Protein AF-A0A5P2XMC7-F1 (afdb_monomer_lite)

Sequence (134 aa):
MTFEAAVASVPTDKLPGGTLHSLASHSMGRAMGIDTLHKARQARNWIAHEGASIGAIWSVDRDRTLQQAVELRTAVTDLALGDNIISQWCYGLAQPHDPPPTDWINGYPDAVDTWVFGHLRGLLPKQAPSSANS

pLDDT: mean 76.87, std 17.77, range [36.72, 97.06]

Foldseek 3Di:
DDPVVVLVPDPPVRPCCVVVVVCCPPPNNPDPVVVLLVLLVVLVVCCVPPLPVQDDPVDGDPVSVQVSVVSNLVSQLSNQLNVLSVVQVVCCVVPVPDDPPVVCSVCRSVVSSCVPCVVPVVPHDDDDPDPPDD

Secondary structure (DSSP, 8-state):
--HHHHHTTS-TTTSTHHHHHHHHHSGGGTT--HHHHHHHHHHHHHHHHTTT----GGG--HHHHHHHHHHHHHHHHHHHHHHHHHHHHHHHHH-TTSPP-HHHHHHHHHHHHHHHHGGGTTTSPPPPP-----

Organism: Streptomyces spectabilis (NCBI:txid68270)

Radius of gyration: 20.41 Å; chains: 1; bounding box: 57×29×50 Å

Structure (mmCIF, N/CA/C/O backbone):
data_AF-A0A5P2XMC7-F1
#
_entry.id   AF-A0A5P2XMC7-F1
#
loop_
_atom_site.group_PDB
_atom_site.id
_atom_site.type_symbol
_atom_site.label_atom_id
_atom_site.label_alt_id
_atom_site.label_comp_id
_atom_site.label_asym_id
_atom_site.label_entity_id
_atom_site.label_seq_id
_atom_site.pdbx_PDB_ins_code
_atom_site.Cartn_x
_atom_site.Cartn_y
_atom_site.Cartn_z
_atom_site.occupancy
_atom_site.B_iso_or_equiv
_atom_site.auth_seq_id
_atom_site.auth_comp_id
_atom_site.auth_asym_id
_atom_site.auth_atom_id
_atom_site.pdbx_PDB_model_num
ATOM 1 N N . MET A 1 1 ? 36.560 17.398 4.946 1.00 48.22 1 MET A N 1
ATOM 2 C CA . MET A 1 1 ? 36.345 16.789 3.616 1.00 48.22 1 MET A CA 1
ATOM 3 C C . MET A 1 1 ? 34.866 16.921 3.303 1.00 48.22 1 MET A C 1
ATOM 5 O O . MET A 1 1 ? 34.067 16.519 4.138 1.00 48.22 1 MET A O 1
ATOM 9 N N . THR A 1 2 ? 34.495 17.587 2.213 1.00 58.97 2 THR A N 1
ATOM 10 C CA . THR A 1 2 ? 33.087 17.770 1.822 1.00 58.97 2 THR A CA 1
ATOM 11 C C . THR A 1 2 ? 32.595 16.545 1.048 1.00 58.97 2 THR A C 1
ATOM 13 O O . THR A 1 2 ? 33.402 15.836 0.450 1.00 58.97 2 THR A O 1
ATOM 16 N N . PHE A 1 3 ? 31.284 16.287 1.061 1.00 48.69 3 PHE A N 1
ATOM 17 C CA . PHE A 1 3 ? 30.658 15.181 0.319 1.00 48.69 3 PHE A CA 1
ATOM 18 C C . PHE A 1 3 ? 31.044 15.198 -1.172 1.00 48.69 3 PHE A C 1
ATOM 20 O O . PHE A 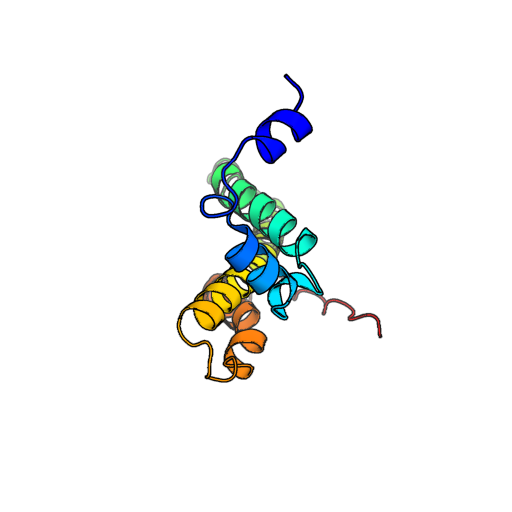1 3 ? 31.472 14.186 -1.714 1.00 48.69 3 PHE A O 1
ATOM 27 N N . GLU A 1 4 ? 31.036 16.384 -1.780 1.00 59.62 4 GLU A N 1
ATOM 28 C CA . GLU A 1 4 ? 31.506 16.650 -3.149 1.00 59.62 4 GLU A CA 1
ATOM 29 C C . GLU A 1 4 ? 32.944 16.155 -3.398 1.00 59.62 4 GLU A C 1
ATOM 31 O O . GLU A 1 4 ? 33.221 15.465 -4.377 1.00 59.62 4 GLU A O 1
ATOM 36 N N . ALA A 1 5 ? 33.866 16.432 -2.469 1.00 56.62 5 ALA A N 1
ATOM 37 C CA . ALA A 1 5 ? 35.263 16.010 -2.583 1.00 56.62 5 ALA A CA 1
ATOM 38 C C . ALA A 1 5 ? 35.453 14.496 -2.376 1.00 56.62 5 ALA A C 1
ATOM 40 O O . ALA A 1 5 ? 36.431 13.928 -2.860 1.00 56.62 5 ALA A O 1
ATOM 41 N N . ALA A 1 6 ? 34.534 13.844 -1.656 1.00 56.09 6 ALA A N 1
ATOM 42 C CA . ALA A 1 6 ? 34.529 12.396 -1.465 1.00 56.09 6 ALA A CA 1
ATOM 43 C C . ALA A 1 6 ? 33.949 11.648 -2.677 1.00 56.09 6 ALA A C 1
ATOM 45 O O . ALA A 1 6 ? 34.376 10.536 -2.954 1.00 56.09 6 ALA A O 1
ATOM 46 N N . VAL A 1 7 ? 33.018 12.256 -3.419 1.00 58.88 7 VAL A N 1
ATOM 47 C CA . VAL A 1 7 ? 32.478 11.696 -4.669 1.00 58.88 7 VAL A CA 1
ATOM 48 C C . VAL A 1 7 ? 33.487 11.838 -5.812 1.00 58.88 7 VAL A C 1
ATOM 50 O O . VAL A 1 7 ? 33.692 10.894 -6.571 1.00 58.88 7 VAL A O 1
ATOM 53 N N . ALA A 1 8 ? 34.173 12.981 -5.899 1.00 63.19 8 ALA A N 1
ATOM 54 C CA . ALA A 1 8 ? 35.165 13.252 -6.941 1.00 63.19 8 ALA A CA 1
ATOM 55 C C . ALA A 1 8 ? 36.437 12.383 -6.851 1.00 63.19 8 ALA A C 1
ATOM 57 O O . ALA A 1 8 ? 37.177 12.281 -7.827 1.00 63.19 8 ALA A O 1
ATOM 58 N N . SER A 1 9 ? 36.710 11.767 -5.696 1.00 62.88 9 SER A N 1
ATOM 59 C CA . SER A 1 9 ? 37.887 10.915 -5.482 1.00 62.88 9 SER A CA 1
ATOM 60 C C . SER A 1 9 ? 37.642 9.431 -5.770 1.00 62.88 9 SER A C 1
ATOM 62 O O . SER A 1 9 ? 38.585 8.638 -5.713 1.00 62.88 9 SER A O 1
ATOM 64 N N . VAL A 1 10 ? 36.403 9.035 -6.085 1.00 52.44 10 VAL A N 1
ATOM 65 C CA . VAL A 1 10 ? 36.082 7.646 -6.426 1.00 52.44 10 VAL A CA 1
ATOM 66 C C . VAL A 1 10 ? 36.415 7.398 -7.904 1.00 52.44 10 VAL A C 1
ATOM 68 O O . VAL A 1 10 ? 35.932 8.135 -8.766 1.00 52.44 10 VAL A O 1
ATOM 71 N N . PRO A 1 11 ? 37.216 6.363 -8.223 1.00 57.53 11 PRO A N 1
ATOM 72 C CA . PRO A 1 11 ? 37.523 5.981 -9.599 1.00 57.53 11 PRO A CA 1
ATOM 73 C C . PRO A 1 11 ? 36.248 5.800 -10.432 1.00 57.53 11 P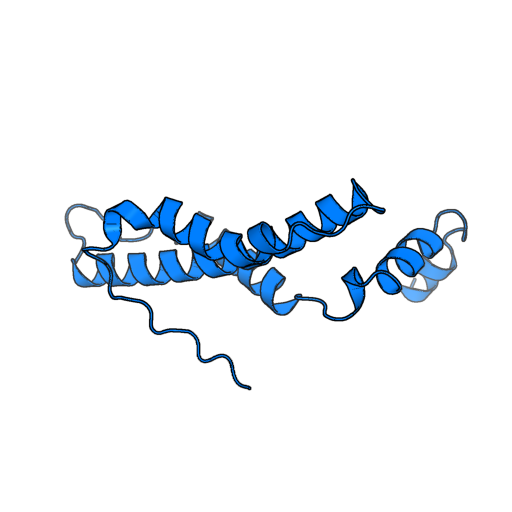RO A C 1
ATOM 75 O O . PRO A 1 11 ? 35.281 5.198 -9.967 1.00 57.53 11 PRO A O 1
ATOM 78 N N . THR A 1 12 ? 36.216 6.333 -11.654 1.00 55.75 12 THR A N 1
ATOM 79 C CA . THR A 1 12 ? 35.004 6.387 -12.495 1.00 55.75 12 THR A CA 1
ATOM 80 C C . THR A 1 12 ? 34.463 5.004 -12.879 1.00 55.75 12 THR A C 1
ATOM 82 O O . THR A 1 12 ? 33.272 4.865 -13.136 1.00 55.75 12 THR A O 1
ATOM 85 N N . ASP A 1 13 ? 35.315 3.978 -12.850 1.00 57.72 13 ASP A N 1
ATOM 86 C CA . ASP A 1 13 ? 34.996 2.552 -13.008 1.00 57.72 13 ASP A CA 1
ATOM 87 C C . ASP A 1 13 ? 34.359 1.919 -11.755 1.00 57.72 13 ASP A C 1
ATOM 89 O O . ASP A 1 13 ? 33.730 0.866 -11.840 1.00 57.72 13 ASP A O 1
ATOM 93 N N . LYS A 1 14 ? 34.501 2.566 -10.591 1.00 53.06 14 LYS A N 1
ATOM 94 C CA . LYS A 1 14 ? 33.858 2.197 -9.318 1.00 53.06 14 LYS A CA 1
ATOM 95 C C . LYS A 1 14 ? 32.696 3.100 -8.942 1.00 53.06 14 LYS A C 1
ATOM 97 O O . LYS A 1 14 ? 31.902 2.752 -8.067 1.00 53.06 14 LYS A O 1
ATOM 102 N N . LEU A 1 15 ? 32.589 4.255 -9.588 1.00 54.00 15 LEU A N 1
ATOM 103 C CA . LEU A 1 15 ? 31.373 5.036 -9.556 1.00 54.00 15 LEU A CA 1
ATOM 104 C C . LEU A 1 15 ? 30.311 4.238 -10.312 1.00 54.00 15 LEU A C 1
ATOM 106 O O . LEU A 1 15 ? 30.555 3.811 -11.441 1.00 54.00 15 LEU A O 1
ATOM 110 N N . PRO A 1 16 ? 29.105 4.068 -9.757 1.00 52.50 16 PRO A N 1
ATOM 111 C CA . PRO A 1 16 ? 28.004 3.438 -10.466 1.00 52.50 16 PRO A CA 1
ATOM 112 C C . PRO A 1 16 ? 27.507 4.340 -11.605 1.00 52.50 16 PRO A C 1
ATOM 114 O O . PRO A 1 16 ? 26.333 4.310 -11.908 1.00 52.50 16 PRO A O 1
ATOM 117 N N . GLY A 1 17 ? 28.348 5.169 -12.235 1.00 55.50 17 GLY A N 1
ATOM 118 C CA . GLY A 1 17 ? 27.977 6.155 -13.242 1.00 55.50 17 GLY A CA 1
ATOM 119 C C . GLY A 1 17 ? 27.245 5.523 -14.418 1.00 55.50 17 GLY A C 1
ATOM 120 O O . GLY A 1 17 ? 26.212 6.039 -14.817 1.00 55.50 17 GLY A O 1
ATOM 121 N N . GLY A 1 18 ? 27.686 4.355 -14.898 1.00 55.56 18 GLY A N 1
ATOM 122 C CA . GLY A 1 18 ? 26.950 3.591 -15.913 1.00 55.56 18 GLY A CA 1
ATOM 123 C C . GLY A 1 18 ? 25.581 3.113 -15.418 1.00 55.56 18 GLY A C 1
ATOM 124 O O . GLY A 1 18 ? 24.583 3.279 -16.109 1.00 55.56 18 GLY A O 1
ATOM 125 N N . THR A 1 19 ? 25.504 2.604 -14.188 1.00 54.06 19 THR A N 1
ATOM 126 C CA . THR A 1 19 ? 24.265 2.115 -13.560 1.00 54.06 19 THR A CA 1
ATOM 127 C C . THR A 1 19 ? 23.302 3.246 -13.198 1.00 54.06 19 THR A C 1
ATOM 129 O O . THR A 1 19 ? 22.107 3.110 -13.398 1.00 54.06 19 THR A O 1
ATOM 132 N N . LEU A 1 20 ? 23.802 4.381 -12.715 1.00 51.28 20 LEU A N 1
ATOM 133 C CA . LEU A 1 20 ? 23.060 5.594 -12.384 1.00 51.28 20 LEU A CA 1
ATOM 134 C C . LEU A 1 20 ? 22.574 6.278 -13.651 1.00 51.28 20 LEU A C 1
ATOM 136 O O . LEU A 1 20 ? 21.425 6.696 -13.705 1.00 51.28 20 LEU A O 1
ATOM 140 N N . HIS A 1 21 ? 23.409 6.351 -14.689 1.00 51.31 21 HIS A N 1
ATOM 141 C CA . HIS A 1 21 ? 23.000 6.896 -15.974 1.00 51.31 21 HIS A CA 1
ATOM 142 C C . HIS A 1 21 ? 21.989 5.969 -16.655 1.00 51.31 21 HIS A C 1
ATOM 144 O O . HIS A 1 21 ? 21.032 6.474 -17.237 1.00 51.31 21 HIS A O 1
ATOM 150 N N . SER A 1 22 ? 22.131 4.646 -16.511 1.00 53.06 22 SER A N 1
ATOM 151 C CA . SER A 1 22 ? 21.146 3.642 -16.933 1.00 53.06 22 SER A CA 1
ATOM 152 C C . SER A 1 22 ? 19.845 3.745 -16.136 1.00 53.06 22 SER A C 1
ATOM 154 O O . SER A 1 22 ? 18.787 3.727 -16.741 1.00 53.06 22 SER A O 1
ATOM 156 N N . LEU A 1 23 ? 19.889 3.923 -14.812 1.00 51.53 23 LEU A N 1
ATOM 157 C CA . LEU A 1 23 ? 18.717 4.113 -13.941 1.00 51.53 23 LEU A CA 1
ATOM 158 C C . LEU A 1 23 ? 17.994 5.438 -14.224 1.00 51.53 23 LEU A C 1
ATOM 160 O O . LEU A 1 23 ? 16.766 5.476 -14.239 1.00 51.53 23 LEU A O 1
ATOM 164 N N . ALA A 1 24 ? 18.747 6.510 -14.482 1.00 48.00 24 ALA A N 1
ATOM 165 C CA . ALA A 1 24 ? 18.221 7.835 -14.807 1.00 48.00 24 ALA A CA 1
ATOM 166 C C . ALA A 1 24 ? 17.650 7.917 -16.233 1.00 48.00 24 ALA A C 1
ATOM 168 O O . ALA A 1 24 ? 16.732 8.696 -16.486 1.00 48.00 24 ALA A O 1
ATOM 169 N N . SER A 1 25 ? 18.182 7.125 -17.171 1.00 48.50 25 SER A N 1
ATOM 170 C CA . SER A 1 25 ? 17.660 7.027 -18.542 1.00 48.50 25 SER A CA 1
ATOM 171 C C . SER A 1 25 ? 16.536 5.995 -18.679 1.00 48.50 25 SER A C 1
ATOM 173 O O . SER A 1 25 ? 15.662 6.168 -19.537 1.00 48.50 25 SER A O 1
ATOM 175 N N . HIS A 1 26 ? 16.480 4.997 -17.789 1.00 52.62 26 HIS A N 1
ATOM 176 C CA . HIS A 1 26 ? 15.325 4.121 -17.629 1.00 52.62 26 HIS A CA 1
ATOM 177 C C . HIS A 1 26 ? 14.087 4.954 -17.272 1.00 52.62 26 HIS A C 1
ATOM 179 O O . HIS A 1 26 ? 14.147 5.915 -16.503 1.00 52.62 26 HIS A O 1
ATOM 185 N N . SER A 1 27 ? 12.921 4.540 -17.767 1.00 50.81 27 SER A N 1
ATOM 186 C CA . SER A 1 27 ? 11.604 5.045 -17.332 1.00 50.81 27 SER A CA 1
ATOM 187 C C . SER A 1 27 ? 11.423 5.068 -15.801 1.00 50.81 27 SER A C 1
ATOM 189 O O . SER A 1 27 ? 10.598 5.821 -15.292 1.00 50.81 27 SER A O 1
ATOM 191 N N . MET A 1 28 ? 12.253 4.302 -15.087 1.00 52.03 28 MET A N 1
ATOM 192 C CA . MET A 1 28 ? 12.393 4.194 -13.634 1.00 52.03 28 MET A CA 1
ATOM 193 C C . MET A 1 28 ? 12.682 5.535 -12.925 1.00 52.03 28 MET A C 1
ATOM 195 O O . MET A 1 28 ? 12.260 5.713 -11.786 1.00 52.03 28 MET A O 1
ATOM 199 N N . GLY A 1 29 ? 13.346 6.496 -13.589 1.00 44.78 29 GLY A N 1
ATOM 200 C CA . GLY A 1 29 ? 13.681 7.809 -13.014 1.00 44.78 29 GLY A CA 1
ATOM 201 C C . GLY A 1 29 ? 12.705 8.956 -13.322 1.00 44.78 29 GLY A C 1
ATOM 202 O O . GLY A 1 29 ? 12.787 10.006 -12.692 1.00 44.78 29 GLY A O 1
ATOM 203 N N . ARG A 1 30 ? 11.782 8.803 -14.285 1.00 48.59 30 ARG A N 1
ATOM 204 C CA . ARG A 1 30 ? 11.048 9.953 -14.867 1.00 48.59 30 ARG A CA 1
ATOM 205 C C . ARG A 1 30 ? 9.749 10.352 -14.157 1.00 48.59 30 ARG A C 1
ATOM 207 O O . ARG A 1 30 ? 9.262 11.453 -14.380 1.00 48.59 30 ARG A O 1
ATOM 214 N N . ALA A 1 31 ? 9.235 9.512 -13.267 1.00 51.28 31 ALA A N 1
ATOM 215 C CA . ALA A 1 31 ? 8.185 9.865 -12.314 1.00 51.28 31 ALA A CA 1
ATOM 216 C C . ALA A 1 31 ? 8.456 9.083 -11.031 1.00 51.28 31 ALA A C 1
ATOM 218 O O . ALA A 1 31 ? 7.853 8.051 -10.752 1.00 51.28 31 ALA A O 1
ATOM 219 N N . MET A 1 32 ? 9.480 9.521 -10.306 1.00 57.06 32 MET A N 1
ATOM 220 C CA . MET A 1 32 ? 9.876 8.923 -9.042 1.00 57.06 32 MET A CA 1
ATOM 221 C C . MET A 1 32 ? 8.670 8.993 -8.099 1.00 57.06 32 MET A C 1
ATOM 223 O O . MET A 1 32 ? 8.343 10.060 -7.586 1.00 57.06 32 MET A O 1
ATOM 227 N N . GLY A 1 33 ? 8.000 7.861 -7.871 1.00 70.62 33 GLY A N 1
ATOM 228 C CA . GLY A 1 33 ? 6.945 7.707 -6.868 1.00 70.62 33 GLY A CA 1
ATOM 229 C C . GLY A 1 33 ? 7.502 7.810 -5.447 1.00 70.62 33 GLY A C 1
ATOM 230 O O . GLY A 1 33 ? 7.159 7.005 -4.593 1.00 70.62 33 GLY A O 1
ATOM 231 N N . ILE A 1 34 ? 8.402 8.762 -5.190 1.00 80.50 34 ILE A N 1
ATOM 232 C CA . ILE A 1 34 ? 9.095 8.960 -3.920 1.00 80.50 34 ILE A CA 1
ATOM 233 C C . ILE A 1 34 ? 8.109 9.276 -2.814 1.00 80.50 34 ILE A C 1
ATOM 235 O O . ILE A 1 34 ? 8.245 8.722 -1.729 1.00 80.50 34 ILE A O 1
ATOM 239 N N . ASP A 1 35 ? 7.066 10.047 -3.106 1.00 87.38 35 ASP A N 1
ATOM 240 C CA . ASP A 1 35 ? 5.979 10.272 -2.156 1.00 87.38 35 ASP A CA 1
ATOM 241 C C . ASP A 1 35 ? 5.235 8.969 -1.838 1.00 87.38 35 ASP A C 1
ATOM 243 O O . ASP A 1 35 ? 4.892 8.715 -0.686 1.00 87.38 35 ASP A O 1
ATOM 247 N N . THR A 1 36 ? 5.041 8.098 -2.834 1.00 89.50 36 THR A N 1
ATOM 248 C CA . THR A 1 36 ? 4.404 6.783 -2.636 1.00 89.50 36 THR A CA 1
ATOM 249 C C . THR A 1 36 ? 5.300 5.861 -1.810 1.00 89.50 36 THR A C 1
ATOM 251 O O . THR A 1 36 ? 4.832 5.232 -0.869 1.00 89.50 36 THR A O 1
ATOM 254 N N . LEU A 1 37 ? 6.606 5.832 -2.082 1.00 90.19 37 LEU A N 1
ATOM 255 C CA . LEU A 1 37 ? 7.576 5.058 -1.304 1.00 90.19 37 LEU A CA 1
ATOM 256 C C . LEU A 1 37 ? 7.740 5.599 0.123 1.00 90.19 37 LEU A C 1
ATOM 258 O O . LEU A 1 37 ? 7.907 4.825 1.065 1.00 90.19 37 LEU A O 1
ATOM 262 N N . HIS A 1 38 ? 7.661 6.918 0.308 1.00 91.00 38 HIS A N 1
ATOM 263 C CA . HIS A 1 38 ? 7.667 7.542 1.625 1.00 91.00 38 HIS A CA 1
ATOM 264 C C . HIS A 1 38 ? 6.433 7.134 2.434 1.00 91.00 38 HIS A C 1
ATOM 266 O O . HIS A 1 38 ? 6.578 6.681 3.572 1.00 91.00 38 HIS A O 1
ATOM 272 N N . LYS A 1 39 ? 5.240 7.217 1.830 1.00 93.31 39 LYS A N 1
ATOM 273 C CA . LYS A 1 39 ? 3.989 6.744 2.435 1.00 93.31 39 LYS A CA 1
ATOM 274 C C . LYS A 1 39 ? 4.042 5.254 2.749 1.00 93.31 39 LYS A C 1
ATOM 276 O O . LYS A 1 39 ? 3.745 4.872 3.872 1.00 93.31 39 LYS A O 1
ATOM 281 N N . ALA A 1 40 ? 4.532 4.422 1.832 1.00 95.75 40 ALA A N 1
ATOM 282 C CA . ALA A 1 40 ? 4.709 2.990 2.064 1.00 95.75 40 ALA A CA 1
ATOM 283 C C . ALA A 1 40 ? 5.647 2.702 3.248 1.00 95.75 40 ALA A C 1
ATOM 285 O O . ALA A 1 40 ? 5.375 1.827 4.072 1.00 95.75 40 ALA A O 1
ATOM 286 N N . ARG A 1 41 ? 6.734 3.474 3.393 1.00 95.25 41 ARG A N 1
ATOM 287 C CA . ARG A 1 41 ? 7.632 3.383 4.553 1.00 95.25 41 ARG A CA 1
ATOM 288 C C . ARG A 1 41 ? 6.917 3.753 5.853 1.00 95.25 41 ARG A C 1
ATOM 290 O O . ARG A 1 41 ? 7.075 3.046 6.847 1.00 95.25 41 ARG A O 1
ATOM 297 N N . GLN A 1 42 ? 6.163 4.853 5.858 1.00 96.94 42 GLN A N 1
ATOM 298 C CA . GLN A 1 42 ? 5.372 5.276 7.018 1.00 96.94 42 GLN A CA 1
ATOM 299 C C . GLN A 1 42 ? 4.323 4.221 7.379 1.00 96.94 42 GLN A C 1
ATOM 301 O O . GLN A 1 42 ? 4.253 3.811 8.533 1.00 96.94 42 GLN A O 1
ATOM 306 N N . ALA A 1 43 ? 3.600 3.710 6.386 1.00 97.06 43 ALA A N 1
ATOM 307 C CA . ALA A 1 43 ? 2.605 2.664 6.539 1.00 97.06 43 ALA A CA 1
ATOM 308 C C . ALA A 1 43 ? 3.196 1.376 7.120 1.00 97.06 43 ALA A C 1
ATOM 310 O O . ALA A 1 43 ? 2.652 0.839 8.079 1.00 97.06 43 ALA A O 1
ATOM 311 N N . ARG A 1 44 ? 4.347 0.905 6.619 1.00 96.00 44 ARG A N 1
ATOM 312 C CA . ARG A 1 44 ? 5.047 -0.259 7.188 1.00 96.00 44 ARG A CA 1
ATOM 313 C C . ARG A 1 44 ? 5.377 -0.053 8.666 1.00 96.00 44 ARG A C 1
ATOM 315 O O . ARG A 1 44 ? 5.144 -0.951 9.472 1.00 96.00 44 ARG A O 1
ATOM 322 N N . ASN A 1 45 ? 5.937 1.106 9.015 1.00 95.44 45 ASN A N 1
ATOM 323 C CA . ASN A 1 45 ? 6.302 1.415 10.399 1.00 95.44 45 ASN A CA 1
ATOM 324 C C . ASN A 1 45 ? 5.062 1.468 11.296 1.00 95.44 45 ASN A C 1
ATOM 326 O O . ASN A 1 45 ? 5.072 0.900 12.385 1.00 95.44 45 ASN A O 1
ATOM 330 N N . TRP A 1 46 ? 3.991 2.096 10.816 1.00 96.50 46 TRP A N 1
ATOM 331 C CA . TRP A 1 46 ? 2.724 2.160 11.528 1.00 96.50 46 TRP A CA 1
ATOM 332 C C . TRP A 1 46 ? 2.117 0.765 11.715 1.00 96.50 46 TRP A C 1
ATOM 334 O O . TRP A 1 46 ? 1.787 0.400 12.834 1.00 96.50 46 TRP A O 1
ATOM 344 N N . ILE A 1 47 ? 2.059 -0.083 10.680 1.00 94.81 47 ILE A N 1
ATOM 345 C CA . ILE A 1 47 ? 1.554 -1.464 10.800 1.00 94.81 47 ILE A CA 1
ATOM 346 C C . ILE A 1 47 ? 2.355 -2.243 11.851 1.00 94.81 47 ILE A C 1
ATOM 348 O O . ILE A 1 47 ? 1.773 -2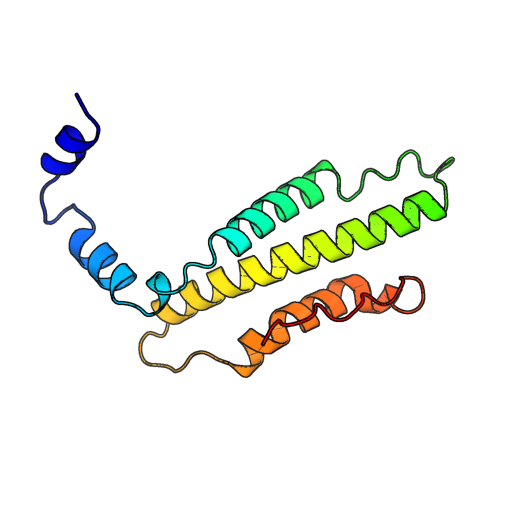.949 12.672 1.00 94.81 47 ILE A O 1
ATOM 352 N N . ALA A 1 48 ? 3.682 -2.093 11.846 1.00 92.94 48 ALA A N 1
ATOM 353 C CA . ALA A 1 48 ? 4.569 -2.811 12.754 1.00 92.94 48 ALA A CA 1
ATOM 354 C C . ALA A 1 48 ? 4.456 -2.363 14.223 1.00 92.94 48 ALA A C 1
ATOM 356 O O . ALA A 1 48 ? 4.654 -3.184 15.117 1.00 92.94 48 ALA A O 1
ATOM 357 N N . HIS A 1 49 ? 4.176 -1.083 14.482 1.00 90.31 49 HIS A N 1
ATOM 358 C CA . HIS A 1 49 ? 4.215 -0.513 15.837 1.00 90.31 49 HIS A CA 1
ATOM 359 C C . HIS A 1 49 ? 2.841 -0.153 16.410 1.00 90.31 49 HIS A C 1
ATOM 361 O O . HIS A 1 49 ? 2.641 -0.197 17.621 1.00 90.31 49 HIS A O 1
ATOM 367 N N . GLU A 1 50 ? 1.897 0.202 15.551 1.00 90.56 50 GLU A N 1
ATOM 368 C CA . GLU A 1 50 ? 0.622 0.819 15.916 1.00 90.56 50 GLU A CA 1
ATOM 369 C C . GLU A 1 50 ? -0.581 0.069 15.336 1.0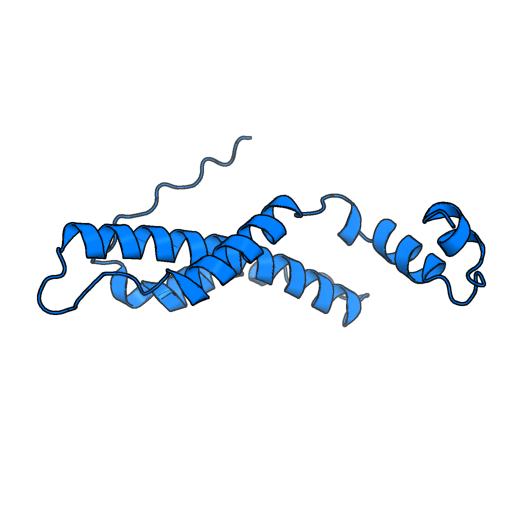0 90.56 50 GLU A C 1
ATOM 371 O O . GLU A 1 50 ? -1.683 0.197 15.861 1.00 90.56 50 GLU A O 1
ATOM 376 N N . GLY A 1 51 ? -0.387 -0.769 14.311 1.00 81.94 51 GLY A N 1
ATOM 377 C CA . GLY A 1 51 ? -1.472 -1.413 13.566 1.00 81.94 51 GLY A CA 1
ATOM 378 C C . GLY A 1 51 ? -2.409 -2.282 14.407 1.00 81.94 51 GLY A C 1
ATOM 379 O O . GLY A 1 51 ? -3.595 -2.372 14.094 1.00 81.94 51 GLY A O 1
ATOM 380 N N . ALA A 1 52 ? -1.906 -2.862 15.500 1.00 83.94 52 ALA A N 1
ATOM 381 C CA . ALA A 1 52 ? -2.674 -3.679 16.444 1.00 83.94 52 ALA A CA 1
ATOM 382 C C . ALA A 1 52 ? -2.947 -2.978 17.792 1.00 83.94 52 ALA A C 1
ATOM 384 O O . ALA A 1 52 ? -3.455 -3.605 18.723 1.00 83.94 52 ALA A O 1
ATOM 385 N N . SER A 1 53 ? -2.632 -1.685 17.917 1.00 84.75 53 SER A N 1
ATOM 386 C CA . SER A 1 53 ? -2.743 -0.920 19.166 1.00 84.75 53 SER A CA 1
ATOM 387 C C . SER A 1 53 ? -4.179 -0.448 19.441 1.00 84.75 53 SER A C 1
ATOM 389 O O . SER A 1 53 ? -4.450 0.740 19.607 1.00 84.75 53 SER A O 1
ATOM 391 N N . ILE A 1 54 ? -5.114 -1.400 19.529 1.00 84.38 54 ILE A N 1
ATOM 392 C CA . ILE A 1 54 ? -6.543 -1.155 19.804 1.00 84.38 54 ILE A CA 1
ATOM 393 C C . ILE A 1 54 ? -6.875 -1.015 21.296 1.00 84.38 54 ILE A C 1
ATOM 395 O O . ILE A 1 54 ? -8.009 -0.714 21.653 1.00 84.38 54 ILE A O 1
ATOM 399 N N . GLY A 1 55 ? -5.891 -1.195 22.177 1.00 83.38 55 GLY A N 1
ATOM 400 C CA . GLY A 1 55 ? -6.092 -1.238 23.624 1.00 83.38 55 GLY A CA 1
ATOM 401 C C . GLY A 1 55 ? -6.391 -2.650 24.126 1.00 83.38 55 GLY A C 1
ATOM 402 O O . GLY A 1 55 ? -6.190 -3.642 23.425 1.00 83.38 55 GLY A O 1
ATOM 403 N N . ALA A 1 56 ? -6.820 -2.757 25.382 1.00 85.38 56 ALA A N 1
ATOM 404 C CA . ALA A 1 56 ? -7.076 -4.056 25.983 1.00 85.38 56 ALA A CA 1
ATOM 405 C C . ALA A 1 56 ? -8.369 -4.673 25.429 1.00 85.38 56 ALA A C 1
ATOM 407 O O . ALA A 1 56 ? -9.424 -4.045 25.467 1.00 85.38 56 ALA A O 1
ATOM 408 N N . ILE A 1 57 ? -8.299 -5.929 24.970 1.00 83.50 57 ILE A N 1
ATOM 409 C CA . ILE A 1 57 ? -9.427 -6.649 24.342 1.00 83.50 57 ILE A CA 1
ATOM 410 C C . ILE A 1 57 ? -10.685 -6.642 25.227 1.00 83.50 57 ILE A C 1
ATOM 412 O O . ILE A 1 57 ? -11.799 -6.582 24.721 1.00 83.50 57 ILE A O 1
ATOM 416 N N . TRP A 1 58 ? -10.521 -6.671 26.551 1.00 82.56 58 TRP A N 1
ATOM 417 C CA . TRP A 1 58 ? -11.632 -6.705 27.506 1.00 82.56 58 TRP A CA 1
ATOM 418 C C . TRP A 1 58 ? -12.344 -5.355 27.703 1.00 82.56 58 TRP A C 1
ATOM 420 O O . TRP A 1 58 ? -13.406 -5.326 28.319 1.00 82.56 58 TRP A O 1
ATOM 430 N N . SER A 1 59 ? -11.787 -4.251 27.201 1.00 86.12 59 SER A N 1
ATOM 431 C CA . SER A 1 59 ? -12.345 -2.898 27.341 1.00 86.12 59 SER A CA 1
ATOM 432 C C . SER A 1 59 ? -12.388 -2.123 26.026 1.00 86.12 59 SER A C 1
ATOM 434 O O . SER A 1 59 ? -12.564 -0.904 26.047 1.00 86.12 59 SER A O 1
ATOM 436 N N . VAL A 1 60 ? -12.132 -2.784 24.894 1.00 85.31 60 VAL A N 1
ATOM 437 C CA . VAL A 1 60 ? -12.024 -2.095 23.611 1.00 85.31 60 VAL A CA 1
ATOM 438 C C . VAL A 1 60 ? -13.401 -1.669 23.122 1.00 85.31 60 VAL A C 1
ATOM 440 O O . VAL A 1 60 ? -14.351 -2.451 23.090 1.00 85.31 60 VAL A O 1
ATOM 443 N N . ASP A 1 61 ? -13.491 -0.403 22.741 1.00 88.31 61 ASP A N 1
ATOM 444 C CA . ASP A 1 61 ? -14.696 0.164 22.167 1.00 88.31 61 ASP A CA 1
ATOM 445 C C . ASP A 1 61 ? -14.857 -0.244 20.690 1.00 88.31 61 ASP A C 1
ATOM 447 O O . ASP A 1 61 ? -13.884 -0.405 19.936 1.00 88.31 61 ASP A O 1
ATOM 451 N N . ARG A 1 62 ? -16.111 -0.420 20.263 1.00 86.38 62 ARG A N 1
ATOM 452 C CA . ARG A 1 62 ? -16.435 -0.821 18.891 1.00 86.38 62 ARG A CA 1
ATOM 453 C C . ARG A 1 62 ? -15.998 0.241 17.889 1.00 86.38 62 ARG A C 1
ATOM 455 O O . ARG A 1 62 ? -15.411 -0.113 16.865 1.00 86.38 62 ARG A O 1
ATOM 462 N N . ASP A 1 63 ? -16.269 1.511 18.166 1.00 86.12 63 ASP A N 1
ATOM 463 C CA . ASP A 1 63 ? -15.956 2.598 17.240 1.00 86.12 63 ASP A CA 1
ATOM 464 C C . ASP A 1 63 ? -14.441 2.768 17.130 1.00 86.12 63 ASP A C 1
ATOM 466 O O . ASP A 1 63 ? -13.912 2.932 16.029 1.00 86.12 63 ASP A O 1
ATOM 470 N N . ARG A 1 64 ? -13.713 2.580 18.240 1.00 85.94 64 ARG A N 1
ATOM 471 C CA . ARG A 1 64 ? -12.244 2.511 18.223 1.00 85.94 64 ARG A CA 1
ATOM 472 C C . ARG A 1 64 ? -11.716 1.373 17.346 1.00 85.94 64 ARG A C 1
ATOM 474 O O . ARG A 1 64 ? -10.759 1.575 16.601 1.00 85.94 64 ARG A O 1
ATOM 481 N N . THR A 1 65 ? -12.342 0.198 17.405 1.00 87.50 65 THR A N 1
ATOM 482 C CA . THR A 1 65 ? -11.963 -0.963 16.580 1.00 87.50 65 THR A CA 1
ATOM 483 C C . THR A 1 65 ? -12.205 -0.698 15.093 1.00 87.50 65 THR A C 1
ATOM 485 O O . THR A 1 65 ? -11.352 -1.001 14.259 1.00 87.50 65 THR A O 1
ATOM 488 N N . LEU A 1 66 ? -13.350 -0.100 14.752 1.00 86.50 66 LEU A N 1
ATOM 489 C CA . LEU A 1 66 ? -13.678 0.265 13.373 1.00 86.50 66 LEU A CA 1
ATOM 490 C C . LEU A 1 66 ? -12.725 1.333 12.828 1.00 86.50 66 LEU A C 1
ATOM 492 O O . LEU A 1 66 ? -12.236 1.192 11.709 1.00 86.50 66 LEU A O 1
ATOM 496 N N . GLN A 1 67 ? -12.415 2.355 13.628 1.00 86.94 67 GLN A N 1
ATOM 497 C CA . GLN A 1 67 ? -11.456 3.395 13.264 1.00 86.94 67 GLN A CA 1
ATOM 498 C C . GLN A 1 67 ? -10.069 2.802 12.988 1.00 86.94 67 GLN A C 1
ATOM 500 O O . GLN A 1 67 ? -9.484 3.071 11.939 1.00 86.94 67 GLN A O 1
ATOM 505 N N . GLN A 1 68 ? -9.582 1.924 13.871 1.00 90.75 68 GLN A N 1
ATOM 506 C CA . GLN A 1 68 ? -8.305 1.243 13.663 1.00 90.75 68 GLN A CA 1
ATOM 507 C C . GLN A 1 68 ? -8.300 0.431 12.362 1.00 90.75 68 GLN A C 1
ATOM 509 O O . GLN A 1 68 ? -7.311 0.426 11.633 1.00 90.75 68 GLN A O 1
ATOM 514 N N . ALA A 1 69 ? -9.398 -0.258 12.046 1.00 89.44 69 ALA A N 1
ATOM 515 C CA . ALA A 1 69 ? -9.480 -1.058 10.831 1.00 89.44 69 ALA A CA 1
ATOM 516 C C . ALA A 1 69 ? -9.458 -0.198 9.552 1.00 89.44 69 ALA A C 1
ATOM 518 O O . ALA A 1 69 ? -8.885 -0.616 8.546 1.00 89.44 69 ALA A O 1
ATOM 519 N N . VAL A 1 70 ? -10.028 1.012 9.587 1.00 89.44 70 VAL A N 1
ATOM 520 C CA . VAL A 1 70 ? -9.937 1.987 8.484 1.00 89.44 70 VAL A CA 1
ATOM 521 C C . VAL A 1 70 ? -8.503 2.498 8.312 1.00 89.44 70 VAL A C 1
ATOM 523 O O . VAL A 1 70 ? -7.999 2.553 7.186 1.00 89.44 70 VAL A O 1
ATOM 526 N N . GLU A 1 71 ? -7.820 2.826 9.409 1.00 92.75 71 GLU A N 1
ATOM 527 C CA . GLU A 1 71 ? -6.409 3.239 9.389 1.00 92.75 71 GLU A CA 1
ATOM 528 C C . GLU A 1 71 ? -5.508 2.113 8.866 1.00 92.75 71 GLU A C 1
ATOM 530 O O . GLU A 1 71 ? -4.679 2.339 7.984 1.00 92.75 71 GLU A O 1
ATOM 535 N N . LEU A 1 72 ? -5.751 0.875 9.305 1.00 93.69 72 LEU A N 1
ATOM 536 C CA . LEU A 1 72 ? -5.038 -0.306 8.826 1.00 93.69 72 LEU A CA 1
ATOM 537 C C . LEU A 1 72 ? -5.251 -0.539 7.333 1.00 93.69 72 LEU A C 1
ATOM 539 O O . LEU A 1 72 ? -4.292 -0.822 6.620 1.00 93.69 72 LEU A O 1
ATOM 543 N N . ARG A 1 73 ? -6.480 -0.375 6.835 1.00 93.00 73 ARG A N 1
ATOM 544 C CA . ARG A 1 73 ? -6.772 -0.477 5.400 1.00 93.00 73 ARG A CA 1
ATOM 545 C C . ARG A 1 73 ? -6.037 0.575 4.580 1.00 93.00 73 ARG A C 1
ATOM 547 O O . 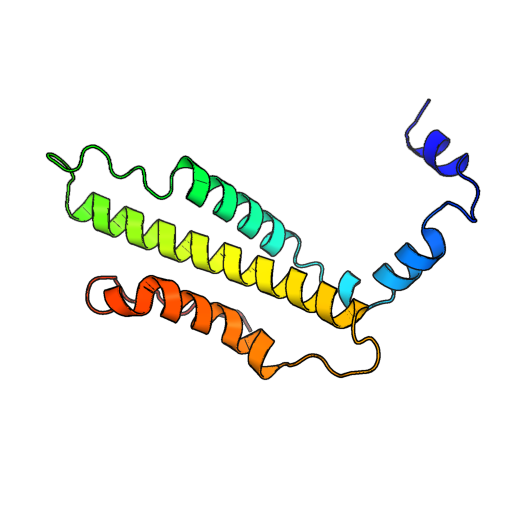ARG A 1 73 ? -5.500 0.265 3.517 1.00 93.00 73 ARG A O 1
ATOM 554 N N . THR A 1 74 ? -5.958 1.793 5.104 1.00 93.88 74 THR A N 1
ATOM 555 C CA . THR A 1 74 ? -5.222 2.891 4.469 1.00 93.88 74 THR A CA 1
ATOM 556 C C . THR A 1 74 ? -3.726 2.580 4.423 1.00 93.88 74 THR A C 1
ATOM 558 O O . THR A 1 74 ? -3.122 2.637 3.355 1.00 93.88 74 THR A O 1
ATOM 561 N N . ALA A 1 75 ? -3.147 2.140 5.543 1.00 95.69 75 ALA A N 1
ATOM 562 C CA . ALA A 1 75 ? -1.740 1.760 5.613 1.00 95.69 75 ALA A CA 1
ATOM 563 C C . ALA A 1 75 ? -1.406 0.584 4.676 1.00 95.69 75 ALA A C 1
ATOM 565 O O . ALA A 1 75 ? -0.409 0.619 3.959 1.00 95.69 75 ALA A O 1
ATOM 566 N N . VAL A 1 76 ? -2.251 -0.449 4.619 1.00 95.69 76 VAL A N 1
ATOM 567 C CA . VAL A 1 76 ? -2.069 -1.573 3.684 1.00 95.69 76 VAL A CA 1
ATOM 568 C C . VAL A 1 76 ? -2.120 -1.102 2.229 1.00 95.69 76 VAL A C 1
ATOM 570 O O . VAL A 1 76 ? -1.318 -1.566 1.423 1.00 95.69 76 VAL A O 1
ATOM 573 N N . THR A 1 77 ? -2.999 -0.153 1.899 1.00 94.81 77 THR A N 1
ATOM 574 C CA . THR A 1 77 ? -3.082 0.431 0.550 1.00 94.81 77 THR A CA 1
ATOM 575 C C . THR A 1 77 ? -1.795 1.170 0.183 1.00 94.81 77 THR A C 1
ATOM 577 O O . THR A 1 77 ? -1.204 0.894 -0.861 1.00 94.81 77 THR A O 1
ATOM 580 N N . ASP A 1 78 ? -1.318 2.063 1.054 1.00 95.25 78 ASP A N 1
ATOM 581 C CA . ASP A 1 78 ? -0.072 2.806 0.829 1.00 95.25 78 ASP A CA 1
ATOM 582 C C . ASP A 1 78 ? 1.135 1.863 0.707 1.00 95.25 78 ASP A C 1
ATOM 584 O O . ASP A 1 78 ? 2.007 2.062 -0.142 1.00 95.25 78 ASP A O 1
ATOM 588 N N . LEU A 1 79 ? 1.171 0.800 1.517 1.00 96.75 79 LEU A N 1
ATOM 589 C CA . LEU A 1 79 ? 2.209 -0.223 1.443 1.00 96.75 79 LEU A CA 1
ATOM 590 C C . LEU A 1 79 ? 2.152 -1.002 0.122 1.00 96.75 79 LEU A C 1
ATOM 592 O O . LEU A 1 79 ? 3.192 -1.180 -0.508 1.00 96.75 79 LEU A O 1
ATOM 596 N N . ALA A 1 80 ? 0.964 -1.423 -0.319 1.00 96.19 80 ALA A N 1
ATOM 597 C CA . ALA A 1 80 ? 0.777 -2.155 -1.572 1.00 96.19 80 ALA A CA 1
ATOM 598 C C . ALA A 1 80 ? 1.194 -1.323 -2.792 1.00 96.19 80 ALA A C 1
ATOM 600 O O . ALA A 1 80 ? 1.837 -1.839 -3.704 1.00 96.19 80 ALA A O 1
ATOM 601 N N . LEU A 1 81 ? 0.885 -0.022 -2.800 1.00 93.00 81 LEU A N 1
ATOM 602 C CA . LEU A 1 81 ? 1.321 0.891 -3.858 1.00 93.00 81 LEU A CA 1
ATOM 603 C C . LEU A 1 81 ? 2.849 1.018 -3.909 1.00 93.00 81 LEU A C 1
ATOM 605 O O . LEU A 1 81 ? 3.433 0.979 -4.993 1.00 93.00 81 LEU A O 1
ATOM 609 N N . GLY A 1 82 ? 3.511 1.13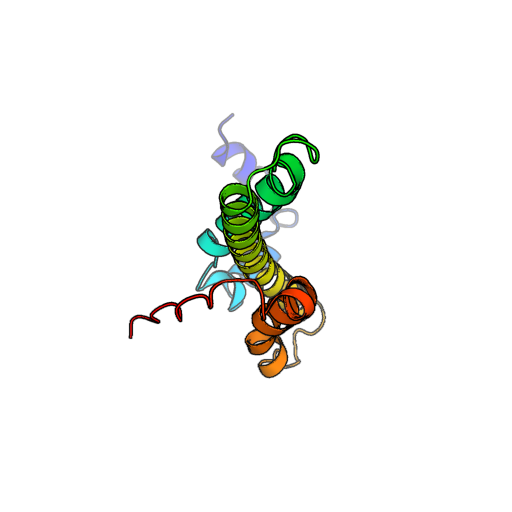1 -2.754 1.00 92.69 82 GLY A N 1
ATOM 610 C CA . GLY A 1 82 ? 4.973 1.155 -2.694 1.00 92.69 82 GLY A CA 1
ATOM 611 C C . GLY A 1 82 ? 5.610 -0.162 -3.135 1.00 92.69 82 GLY A C 1
ATOM 612 O O . GLY A 1 82 ? 6.565 -0.155 -3.909 1.00 92.69 82 GLY A O 1
ATOM 613 N N . ASP A 1 83 ? 5.062 -1.290 -2.689 1.00 94.31 83 ASP A N 1
ATOM 614 C CA . ASP A 1 83 ? 5.530 -2.623 -3.069 1.00 94.31 83 ASP A CA 1
ATOM 615 C C . ASP A 1 83 ? 5.375 -2.888 -4.577 1.00 94.31 83 ASP A C 1
ATOM 617 O O . ASP A 1 83 ? 6.273 -3.448 -5.208 1.00 94.31 83 ASP A O 1
ATOM 621 N N . ASN A 1 84 ? 4.304 -2.376 -5.189 1.00 92.38 84 ASN A N 1
ATOM 622 C CA . ASN A 1 84 ? 4.096 -2.430 -6.635 1.00 92.38 84 ASN A CA 1
ATOM 623 C C . ASN A 1 84 ? 5.206 -1.700 -7.413 1.00 92.38 84 ASN A C 1
ATOM 625 O O . ASN A 1 84 ? 5.680 -2.190 -8.437 1.00 92.38 84 ASN A O 1
ATOM 629 N N . ILE A 1 85 ? 5.653 -0.538 -6.922 1.00 89.69 85 ILE A N 1
ATOM 630 C CA . ILE A 1 85 ? 6.759 0.220 -7.529 1.00 89.69 85 ILE A CA 1
ATOM 631 C C . ILE A 1 85 ? 8.059 -0.586 -7.453 1.00 89.69 85 ILE A C 1
ATOM 633 O O . ILE A 1 85 ? 8.744 -0.745 -8.463 1.00 89.69 85 ILE A O 1
ATOM 637 N N . ILE A 1 86 ? 8.388 -1.126 -6.275 1.00 89.44 86 ILE A N 1
ATOM 638 C CA . ILE A 1 86 ? 9.603 -1.933 -6.094 1.00 89.44 86 ILE A CA 1
ATOM 639 C C . ILE A 1 86 ? 9.555 -3.189 -6.970 1.00 89.44 86 ILE A C 1
ATOM 641 O O . ILE A 1 86 ? 10.537 -3.507 -7.639 1.00 89.44 86 ILE A O 1
ATOM 645 N N . SER A 1 87 ? 8.405 -3.858 -7.039 1.00 88.38 87 SER A N 1
ATOM 646 C CA . SER A 1 87 ? 8.203 -5.046 -7.873 1.00 88.38 87 SER A CA 1
ATOM 647 C C . SER A 1 87 ? 8.405 -4.754 -9.361 1.00 88.38 87 SER A C 1
ATOM 649 O O . SER A 1 87 ? 9.055 -5.534 -10.057 1.00 88.38 87 SER A O 1
ATOM 651 N N . GLN A 1 88 ? 7.930 -3.605 -9.850 1.00 87.12 88 GLN A N 1
ATOM 652 C CA . GLN A 1 88 ? 8.184 -3.161 -11.224 1.00 87.12 88 GLN A CA 1
ATOM 653 C C . GLN A 1 88 ? 9.671 -2.928 -11.493 1.00 87.12 88 GLN A C 1
ATOM 655 O O . GLN A 1 88 ? 10.166 -3.281 -12.564 1.00 87.12 88 GLN A O 1
ATOM 660 N N . TRP A 1 89 ? 10.401 -2.362 -10.530 1.00 85.56 89 TRP A N 1
ATOM 661 C CA . TRP A 1 89 ? 11.845 -2.168 -10.662 1.00 85.56 89 TRP A CA 1
ATOM 662 C C . TRP A 1 89 ? 12.583 -3.502 -10.713 1.00 85.56 89 TRP A C 1
ATOM 664 O O . TRP A 1 89 ? 13.405 -3.713 -11.602 1.00 85.56 89 TRP A O 1
ATOM 674 N N . CYS A 1 90 ? 12.245 -4.426 -9.811 1.00 86.56 90 CYS A N 1
ATOM 675 C CA . CYS A 1 90 ? 12.782 -5.782 -9.813 1.00 86.56 90 CYS A CA 1
ATOM 676 C C . CYS A 1 90 ? 12.507 -6.497 -11.143 1.00 86.56 90 CYS A C 1
ATOM 678 O O . CYS A 1 90 ? 13.419 -7.103 -11.703 1.00 86.56 90 CYS A O 1
ATOM 680 N N . TYR A 1 91 ? 11.286 -6.385 -11.676 1.00 85.00 91 TYR A N 1
ATOM 681 C CA . TYR A 1 91 ? 10.923 -6.962 -12.970 1.00 85.00 91 TYR A CA 1
ATOM 682 C C . TYR A 1 91 ? 11.741 -6.356 -14.111 1.00 85.00 91 TYR A C 1
ATOM 684 O O . TYR A 1 91 ? 12.353 -7.099 -14.869 1.00 85.00 91 TYR A O 1
ATOM 692 N N . GLY A 1 92 ? 11.814 -5.024 -14.208 1.00 83.62 92 GLY A N 1
ATOM 693 C CA . GLY A 1 92 ? 12.563 -4.349 -15.272 1.00 83.62 92 GLY A CA 1
ATOM 694 C C . GLY A 1 92 ? 14.059 -4.679 -15.265 1.00 83.62 92 GLY A C 1
ATOM 695 O O . GLY A 1 92 ? 14.678 -4.736 -16.323 1.00 83.62 92 GLY A O 1
ATOM 696 N N . LEU A 1 93 ? 14.635 -4.948 -14.088 1.00 82.94 93 LEU A N 1
ATOM 697 C CA . LEU A 1 93 ? 16.019 -5.414 -13.963 1.00 82.94 93 LEU A CA 1
ATOM 698 C C . LEU A 1 93 ? 16.189 -6.887 -14.364 1.00 82.94 93 LEU A C 1
ATOM 700 O O . LEU A 1 93 ? 17.204 -7.240 -14.959 1.00 82.94 93 LEU A O 1
ATOM 704 N N . ALA A 1 94 ? 15.226 -7.747 -14.026 1.00 85.31 94 ALA A N 1
ATOM 705 C CA . ALA A 1 94 ? 15.292 -9.181 -14.311 1.00 85.31 94 ALA A CA 1
ATOM 706 C C . ALA A 1 94 ? 14.916 -9.531 -15.763 1.00 85.31 94 ALA A C 1
ATOM 708 O O . ALA A 1 94 ? 15.443 -10.495 -16.315 1.00 85.31 94 ALA A O 1
ATOM 709 N N . GLN A 1 95 ? 14.008 -8.764 -16.368 1.00 84.62 95 GLN A N 1
ATOM 710 C CA . GLN A 1 95 ? 13.420 -8.998 -17.690 1.00 84.62 95 GLN A CA 1
ATOM 711 C C . GLN A 1 95 ? 13.463 -7.704 -18.531 1.00 84.62 95 GLN A C 1
ATOM 713 O O . GLN A 1 95 ? 12.423 -7.135 -18.859 1.00 84.62 95 GLN A O 1
ATOM 718 N N . PRO A 1 96 ? 14.660 -7.198 -18.896 1.00 81.06 96 PRO A N 1
ATOM 719 C CA . PRO A 1 96 ? 14.824 -5.873 -19.513 1.00 81.06 96 PRO A CA 1
ATOM 720 C C . PRO A 1 96 ? 14.252 -5.749 -20.935 1.00 81.06 96 PRO A C 1
ATOM 722 O O . PRO A 1 96 ? 14.150 -4.641 -21.463 1.00 81.06 96 PRO A O 1
ATOM 725 N N . HIS A 1 97 ? 13.917 -6.869 -21.578 1.00 84.94 97 HIS A N 1
ATOM 726 C CA . HIS A 1 97 ? 13.385 -6.906 -22.942 1.00 84.94 97 HIS A CA 1
ATOM 727 C C . HIS A 1 97 ? 11.897 -7.251 -23.004 1.00 84.94 97 HIS A C 1
ATOM 729 O O . HIS A 1 97 ? 11.291 -7.085 -24.064 1.00 84.94 97 HIS A O 1
ATOM 735 N N . ASP A 1 98 ? 11.309 -7.679 -21.886 1.00 82.62 98 ASP A N 1
ATOM 736 C CA . ASP A 1 98 ? 9.898 -8.028 -21.832 1.00 82.62 98 ASP A CA 1
ATOM 737 C C . ASP A 1 98 ? 9.076 -6.811 -21.398 1.00 82.62 98 ASP A C 1
ATOM 739 O O . ASP A 1 98 ? 9.488 -6.044 -20.518 1.00 82.62 98 ASP A O 1
ATOM 743 N N . PRO A 1 99 ? 7.891 -6.599 -21.992 1.00 81.25 99 PRO A N 1
ATOM 744 C CA . PRO A 1 99 ? 7.003 -5.549 -21.533 1.00 81.25 99 PRO A CA 1
ATOM 745 C C . PRO A 1 99 ? 6.557 -5.827 -20.086 1.00 81.25 99 PRO A C 1
ATOM 747 O O . PRO A 1 99 ? 6.392 -6.987 -19.696 1.00 81.25 99 PRO A O 1
ATOM 750 N N . PRO A 1 100 ? 6.333 -4.779 -19.275 1.00 81.25 100 PRO A N 1
ATOM 751 C CA . PRO A 1 100 ? 5.846 -4.950 -17.916 1.00 81.25 100 PRO A CA 1
ATOM 752 C C . PRO A 1 100 ? 4.417 -5.528 -17.910 1.00 81.25 100 PRO A C 1
ATOM 754 O O . PRO A 1 100 ? 3.587 -5.128 -18.739 1.00 81.25 100 PRO A O 1
ATOM 757 N N . PRO A 1 101 ? 4.088 -6.431 -16.965 1.00 87.06 101 PRO A N 1
ATOM 758 C CA . PRO A 1 101 ? 2.777 -7.070 -16.884 1.00 87.06 101 PRO A CA 1
ATOM 759 C C . PRO A 1 101 ? 1.730 -6.076 -16.362 1.00 87.06 101 PRO A C 1
ATOM 761 O O . PRO A 1 101 ? 1.427 -6.011 -15.173 1.00 87.06 101 PRO A O 1
ATOM 764 N N . THR A 1 102 ? 1.188 -5.268 -17.270 1.00 86.38 102 THR A N 1
ATOM 765 C CA . THR A 1 102 ? 0.420 -4.058 -16.933 1.00 86.38 102 THR A CA 1
ATOM 766 C C . THR A 1 102 ? -0.886 -4.374 -16.200 1.00 86.38 102 THR A C 1
ATOM 768 O O . THR A 1 102 ? -1.248 -3.664 -15.265 1.00 86.38 102 THR A O 1
ATOM 771 N N . ASP A 1 103 ? -1.545 -5.485 -16.540 1.00 87.31 103 ASP A N 1
ATOM 772 C CA . ASP A 1 103 ? -2.753 -5.949 -15.842 1.00 87.31 103 ASP A CA 1
ATOM 773 C C . ASP A 1 103 ? -2.475 -6.262 -14.367 1.00 87.31 103 ASP A C 1
ATOM 775 O O . ASP A 1 103 ? -3.242 -5.877 -13.485 1.00 87.31 103 ASP A O 1
ATOM 779 N N . TRP A 1 104 ? -1.338 -6.907 -14.088 1.00 87.75 104 TRP A N 1
ATOM 780 C CA . TRP A 1 104 ? -0.910 -7.211 -12.724 1.00 87.75 104 TRP A CA 1
ATOM 781 C C . TRP A 1 104 ? -0.538 -5.947 -11.964 1.00 87.75 104 TRP A C 1
ATOM 783 O O . TRP A 1 104 ? -0.963 -5.781 -10.827 1.00 87.75 104 TRP A O 1
ATOM 793 N N . ILE A 1 105 ? 0.195 -5.034 -12.599 1.00 87.06 105 ILE A N 1
ATOM 794 C CA . ILE A 1 105 ? 0.578 -3.754 -11.995 1.00 87.06 105 ILE A CA 1
ATOM 795 C C . ILE A 1 105 ? -0.664 -2.955 -11.586 1.00 87.06 105 ILE A C 1
ATOM 797 O O . ILE A 1 105 ? -0.722 -2.439 -10.473 1.00 87.06 105 ILE A O 1
ATOM 801 N N . ASN A 1 106 ? -1.674 -2.878 -12.451 1.00 87.25 106 ASN A N 1
ATOM 802 C CA . ASN A 1 106 ? -2.887 -2.113 -12.172 1.00 87.25 106 ASN A CA 1
ATOM 803 C C . ASN A 1 106 ? -3.793 -2.804 -11.143 1.00 87.25 106 ASN A C 1
ATOM 805 O O . ASN A 1 106 ? -4.389 -2.130 -10.308 1.00 87.25 106 ASN A O 1
ATOM 809 N N . GLY A 1 107 ? -3.890 -4.137 -11.184 1.00 89.56 107 GLY A N 1
ATOM 810 C CA . GLY A 1 107 ? -4.751 -4.911 -10.285 1.00 89.56 107 GLY A CA 1
ATOM 811 C C . GLY A 1 107 ? -4.138 -5.233 -8.920 1.00 89.56 107 GLY A C 1
ATOM 812 O O . GLY A 1 107 ? -4.863 -5.645 -8.015 1.00 89.56 107 GLY A O 1
ATOM 813 N N . TYR A 1 108 ? -2.824 -5.068 -8.744 1.00 91.94 108 TYR A N 1
ATOM 814 C CA . TYR A 1 108 ? -2.129 -5.499 -7.530 1.00 91.94 108 TYR A CA 1
ATOM 815 C C . TYR A 1 108 ? -2.657 -4.846 -6.240 1.00 91.94 108 TYR A C 1
ATOM 817 O O . TYR A 1 108 ? -2.954 -5.589 -5.300 1.00 91.94 108 TYR A O 1
ATOM 825 N N . PRO A 1 109 ? -2.859 -3.514 -6.159 1.00 90.75 109 PRO A N 1
ATOM 826 C CA . PRO A 1 109 ? -3.388 -2.896 -4.941 1.00 90.75 109 PRO A CA 1
ATOM 827 C C . PRO A 1 109 ? -4.769 -3.442 -4.541 1.00 90.75 109 PRO A C 1
ATOM 829 O O . PRO A 1 109 ? -4.998 -3.749 -3.371 1.00 90.75 109 PRO A O 1
ATOM 832 N N . ASP A 1 110 ? -5.660 -3.649 -5.514 1.00 90.19 110 ASP A N 1
ATOM 833 C CA . ASP A 1 110 ? -7.002 -4.198 -5.279 1.00 90.19 110 ASP A CA 1
ATOM 834 C C . ASP A 1 110 ? -6.963 -5.677 -4.870 1.00 90.19 110 ASP A C 1
ATOM 836 O O . ASP A 1 110 ? -7.770 -6.136 -4.049 1.00 90.19 110 ASP A O 1
ATOM 840 N N . ALA A 1 111 ? -6.018 -6.440 -5.424 1.00 92.44 111 ALA A N 1
ATOM 841 C CA . ALA A 1 111 ? -5.782 -7.824 -5.035 1.00 92.44 111 ALA A CA 1
ATOM 842 C C . ALA A 1 111 ? -5.314 -7.914 -3.575 1.00 92.44 111 ALA A C 1
ATOM 844 O O . ALA A 1 111 ? -5.834 -8.742 -2.825 1.00 92.44 111 ALA A O 1
ATOM 845 N N . VAL A 1 112 ? -4.407 -7.028 -3.145 1.00 94.06 112 VAL A N 1
ATOM 846 C CA . VAL A 1 112 ? -3.953 -6.944 -1.747 1.00 94.06 112 VAL A CA 1
ATOM 847 C C . VAL A 1 112 ? -5.096 -6.525 -0.819 1.00 94.06 112 VAL A C 1
ATOM 849 O O . VAL A 1 112 ? -5.312 -7.186 0.197 1.00 94.06 112 VAL A O 1
ATOM 852 N N . ASP A 1 113 ? -5.882 -5.501 -1.171 1.00 91.56 113 ASP A N 1
ATOM 853 C CA . ASP A 1 113 ? -7.071 -5.105 -0.395 1.00 91.56 113 ASP A CA 1
ATOM 854 C C . ASP A 1 113 ? -8.044 -6.278 -0.217 1.00 91.56 113 ASP A C 1
ATOM 856 O O . ASP A 1 113 ? -8.519 -6.553 0.886 1.00 91.56 113 ASP A O 1
ATOM 860 N N . THR A 1 114 ? -8.314 -7.005 -1.303 1.00 91.50 114 THR A N 1
ATOM 861 C CA . THR A 1 114 ? -9.207 -8.166 -1.285 1.00 91.50 114 THR A CA 1
ATOM 862 C C . THR A 1 114 ? -8.641 -9.299 -0.433 1.00 91.50 114 THR A C 1
ATOM 864 O O . THR A 1 114 ? -9.390 -9.922 0.316 1.00 91.50 114 THR A O 1
ATOM 867 N N . TRP A 1 115 ? -7.338 -9.562 -0.515 1.00 93.19 115 TRP A N 1
ATOM 868 C CA . TRP A 1 115 ? -6.679 -10.597 0.275 1.00 93.19 115 TRP A CA 1
ATOM 869 C C . TRP A 1 115 ? -6.713 -10.290 1.778 1.00 93.19 115 TRP A C 1
ATOM 871 O O . TRP A 1 115 ? -7.037 -11.171 2.572 1.00 93.19 115 TRP A O 1
ATOM 881 N N . VAL A 1 116 ? -6.447 -9.041 2.171 1.00 91.31 116 VAL A N 1
ATOM 882 C CA . VAL A 1 116 ? -6.380 -8.646 3.587 1.00 91.31 116 VAL A CA 1
ATOM 883 C C . VAL A 1 116 ? -7.769 -8.406 4.188 1.00 91.31 116 VAL A C 1
ATOM 885 O O . VAL A 1 116 ? -8.054 -8.863 5.295 1.00 91.31 116 VAL A O 1
ATOM 888 N N . PHE A 1 117 ? -8.659 -7.712 3.473 1.00 90.25 117 PHE A N 1
ATOM 889 C CA . PHE A 1 117 ? -9.946 -7.239 4.005 1.00 90.25 117 PHE A CA 1
ATOM 890 C C . PHE A 1 117 ? -11.170 -7.890 3.364 1.00 90.25 117 PHE A C 1
ATOM 892 O O . PHE A 1 117 ? -12.295 -7.576 3.758 1.00 90.25 117 PHE A O 1
ATOM 899 N N . GLY A 1 118 ? -11.007 -8.803 2.403 1.00 87.81 118 GLY A N 1
ATOM 900 C CA . GLY A 1 118 ? -12.125 -9.441 1.700 1.00 87.81 118 GLY A CA 1
ATOM 901 C C . GLY A 1 118 ? -13.140 -10.080 2.649 1.00 87.81 118 GLY A C 1
ATOM 902 O O . GLY A 1 118 ? -14.345 -9.900 2.480 1.00 87.81 118 GLY A O 1
ATOM 903 N N . HIS A 1 119 ? -12.656 -10.722 3.714 1.00 84.94 119 HIS A N 1
ATOM 904 C CA . HIS A 1 119 ? -13.488 -11.332 4.757 1.00 84.94 119 HIS A CA 1
ATOM 905 C C . HIS A 1 119 ? -14.187 -10.316 5.681 1.00 84.94 119 HIS A C 1
ATOM 907 O O . HIS A 1 119 ? -15.111 -10.679 6.402 1.00 84.94 119 HIS A O 1
ATOM 913 N N . LEU A 1 120 ? -13.779 -9.042 5.647 1.00 79.69 120 LEU A N 1
ATOM 914 C CA . LEU A 1 120 ? -14.280 -7.953 6.493 1.00 79.69 120 LEU A CA 1
ATOM 915 C C . LEU A 1 120 ? -15.162 -6.949 5.730 1.00 79.69 120 LEU A C 1
ATOM 917 O O . LEU A 1 120 ? -15.669 -6.000 6.327 1.00 79.69 120 LEU A O 1
ATOM 921 N N . ARG A 1 121 ? -15.397 -7.145 4.424 1.00 71.62 121 ARG A N 1
ATOM 922 C CA . ARG A 1 121 ? -16.139 -6.195 3.566 1.00 71.62 121 ARG A CA 1
ATOM 923 C C . ARG A 1 121 ? -17.568 -5.887 4.022 1.00 71.62 121 ARG A C 1
ATOM 925 O O . ARG A 1 121 ? -18.074 -4.822 3.693 1.00 71.62 121 ARG A O 1
ATOM 932 N N . GLY A 1 122 ? -18.213 -6.784 4.770 1.00 68.31 122 GLY A N 1
ATOM 933 C CA . GLY A 1 122 ? -19.538 -6.538 5.360 1.00 68.31 122 GLY A CA 1
ATOM 934 C C . GLY A 1 122 ? -19.519 -5.690 6.639 1.00 68.31 122 GLY A C 1
ATOM 935 O O . GLY A 1 122 ? -20.576 -5.288 7.113 1.00 68.31 122 GLY A O 1
ATOM 936 N N . LEU A 1 123 ? -18.335 -5.441 7.205 1.00 69.06 123 LEU A N 1
ATOM 937 C CA . LEU A 1 123 ? -18.139 -4.784 8.501 1.00 69.06 123 LEU A CA 1
ATOM 938 C C . LEU A 1 123 ? -17.437 -3.427 8.380 1.00 69.06 123 LEU A C 1
ATOM 940 O O . LEU A 1 123 ? -17.608 -2.576 9.251 1.00 69.06 123 LEU A O 1
ATOM 944 N N . LEU A 1 124 ? -16.653 -3.224 7.317 1.00 66.88 124 LEU A N 1
ATOM 945 C CA . LEU A 1 124 ? -15.901 -1.992 7.098 1.00 66.88 124 LEU A CA 1
ATOM 946 C C . LEU A 1 124 ? -16.681 -1.005 6.219 1.00 66.88 124 LEU A C 1
ATOM 948 O O . LEU A 1 124 ? -17.275 -1.419 5.219 1.00 66.88 124 LEU A O 1
ATOM 952 N N . PRO A 1 125 ? -16.644 0.306 6.530 1.00 67.38 125 PRO A N 1
ATOM 953 C CA . PRO A 1 125 ? -17.181 1.320 5.636 1.00 67.38 125 PRO A CA 1
ATOM 954 C C . PRO A 1 125 ? -16.522 1.209 4.255 1.00 67.38 125 PRO A C 1
ATOM 956 O O . PRO A 1 125 ? -15.314 0.981 4.133 1.00 67.38 125 PRO A O 1
ATOM 959 N N . LYS A 1 126 ? -17.317 1.371 3.193 1.00 62.50 126 LYS A N 1
ATOM 960 C CA . LYS A 1 126 ? -16.794 1.422 1.824 1.00 62.50 126 LYS A CA 1
ATOM 961 C C . LYS A 1 126 ? -15.892 2.653 1.709 1.00 62.50 126 LYS A C 1
ATOM 963 O O . LYS A 1 126 ? -16.344 3.762 1.981 1.00 62.50 126 LYS A O 1
ATOM 968 N N . GLN A 1 127 ? -14.634 2.463 1.322 1.00 57.72 127 GLN A N 1
ATOM 969 C CA . GLN A 1 127 ? -13.738 3.584 1.057 1.00 57.72 127 GLN A CA 1
ATOM 970 C C . GLN A 1 127 ? -14.290 4.355 -0.151 1.00 57.72 127 GLN A C 1
ATOM 972 O O . GLN A 1 127 ? -14.691 3.742 -1.145 1.00 57.72 127 GLN A O 1
ATOM 977 N N . ALA A 1 128 ? -14.385 5.682 -0.048 1.00 51.38 128 ALA A N 1
ATOM 978 C CA . ALA A 1 128 ? -14.769 6.507 -1.187 1.00 51.38 128 ALA A CA 1
ATOM 979 C C . ALA A 1 128 ? -13.704 6.356 -2.289 1.00 51.38 128 ALA A C 1
ATOM 981 O O . ALA A 1 128 ? -12.517 6.276 -1.958 1.00 51.38 128 ALA A O 1
ATOM 982 N N . PRO A 1 129 ? -14.092 6.297 -3.576 1.00 42.66 129 PRO A N 1
ATOM 983 C CA . PRO A 1 129 ? -13.116 6.277 -4.653 1.00 42.66 129 PRO A CA 1
ATOM 984 C C . PRO A 1 129 ? -12.233 7.521 -4.531 1.00 42.66 129 PRO A C 1
ATOM 986 O O . PRO A 1 129 ? -12.741 8.638 -4.426 1.00 42.66 129 PRO A O 1
ATOM 989 N N . SER A 1 130 ? -10.917 7.312 -4.502 1.00 44.00 130 SER A N 1
ATOM 990 C CA . SER A 1 130 ? -9.946 8.399 -4.586 1.00 44.00 130 SER A CA 1
ATOM 991 C C . SER A 1 130 ? -10.221 9.154 -5.882 1.00 44.00 130 SER A C 1
ATOM 993 O O . SER A 1 130 ? -10.137 8.570 -6.964 1.00 44.00 130 SER A O 1
ATOM 995 N N . SER A 1 131 ? -10.624 10.419 -5.779 1.00 40.62 131 SER A N 1
ATOM 996 C CA . SER A 1 131 ? -10.817 11.288 -6.932 1.00 40.62 131 SER A CA 1
ATOM 997 C C . SER A 1 131 ? -9.489 11.397 -7.679 1.00 40.62 131 SER A C 1
ATOM 999 O O . SER A 1 131 ? -8.586 12.120 -7.261 1.00 40.62 131 SER A O 1
ATOM 1001 N N . ALA A 1 132 ? -9.356 10.652 -8.775 1.00 38.53 132 ALA A N 1
ATOM 1002 C CA . ALA A 1 132 ? -8.316 10.876 -9.759 1.00 38.53 132 ALA A CA 1
ATOM 1003 C C . ALA A 1 132 ? -8.597 12.242 -10.398 1.00 38.53 132 ALA A C 1
ATOM 1005 O O . ALA A 1 132 ? -9.513 12.378 -11.210 1.00 38.53 132 ALA A O 1
ATOM 1006 N N . ASN A 1 133 ? -7.867 13.271 -9.966 1.00 37.03 133 ASN A N 1
ATOM 1007 C CA . ASN A 1 133 ? -7.895 14.555 -10.649 1.00 37.03 133 ASN A CA 1
ATOM 1008 C C . ASN A 1 133 ? -7.331 14.360 -12.060 1.00 37.03 133 ASN A C 1
ATOM 1010 O O . ASN A 1 133 ? -6.240 13.815 -12.232 1.00 37.03 133 ASN A O 1
ATOM 1014 N N . SER A 1 134 ? -8.169 14.756 -13.018 1.00 36.72 134 SER A N 1
ATOM 1015 C CA . SER A 1 134 ? -7.953 14.766 -14.465 1.00 36.72 134 SER A CA 1
ATOM 1016 C C . SER A 1 134 ? -6.826 15.694 -14.899 1.00 36.72 134 SER A C 1
ATOM 1018 O O . SER A 1 134 ? -6.545 16.666 -14.161 1.00 36.72 134 SER A O 1
#